Protein AF-A0A4Q3FES9-F1 (afdb_monomer_lite)

Secondary structure (DSSP, 8-state):
-HHHHHHHHHHHHHHHHHHH---S-SS-TT---HHHHS-TT-SS-HHHHHHHHHHHHTPPP-SSTBTTB-GGGGSSS---S---TTSHHHHHHHT---TTTS-TTT--HHHH--

Sequence (114 aa):
MKKTTIIILFLSGIIWGITSCKKYEQFPVDKVTANYVFDSKDSAGVNAQAFLNAIYGKLRNGHNRVGGDYLDAASDDAISSATSPTTSVTLLSTGSYNSYTFPGDEDSWAYYYQ

Structure (mmCIF, N/CA/C/O backbone):
data_AF-A0A4Q3FES9-F1
#
_entry.id   AF-A0A4Q3FES9-F1
#
loop_
_atom_site.group_PDB
_atom_site.id
_atom_site.type_symbol
_atom_site.label_atom_id
_atom_site.label_alt_id
_atom_site.label_comp_id
_atom_site.la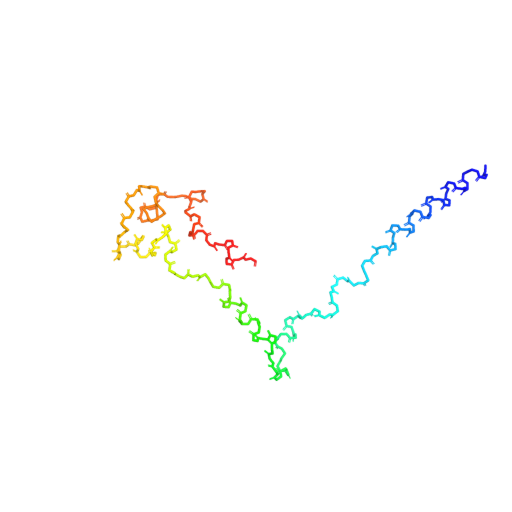bel_asym_id
_atom_site.label_entity_id
_atom_site.label_seq_id
_atom_site.pdbx_PDB_ins_code
_atom_site.Cartn_x
_atom_site.Cartn_y
_atom_site.Cartn_z
_atom_site.occupancy
_atom_site.B_iso_or_equiv
_atom_site.auth_seq_id
_atom_site.auth_comp_id
_atom_site.auth_asym_id
_atom_site.auth_atom_id
_atom_site.pdbx_PDB_model_num
ATOM 1 N N . MET A 1 1 ? 20.374 -1.285 62.982 1.00 60.88 1 MET A N 1
ATOM 2 C CA . MET A 1 1 ? 18.902 -1.451 62.963 1.00 60.88 1 MET A CA 1
ATOM 3 C C . MET A 1 1 ? 18.188 -0.262 62.318 1.00 60.88 1 MET A C 1
ATOM 5 O O . MET A 1 1 ? 17.576 -0.464 61.288 1.00 60.88 1 MET A O 1
ATOM 9 N N . LYS A 1 2 ? 18.322 0.985 62.802 1.00 68.69 2 LYS A N 1
ATOM 10 C CA . LYS A 1 2 ? 17.627 2.147 62.191 1.00 68.69 2 LYS A CA 1
ATOM 11 C C . LYS A 1 2 ? 17.990 2.419 60.715 1.00 68.69 2 LYS A C 1
ATOM 13 O O . LYS A 1 2 ? 17.106 2.699 59.917 1.00 68.69 2 LYS A O 1
ATOM 18 N N . LYS A 1 3 ? 19.269 2.282 60.330 1.00 76.25 3 LYS A N 1
ATOM 19 C CA . LYS A 1 3 ? 19.727 2.488 58.938 1.00 76.25 3 LYS A CA 1
ATOM 20 C C . LYS A 1 3 ? 19.161 1.453 57.956 1.00 76.25 3 LYS A C 1
ATOM 22 O O . LYS A 1 3 ? 18.731 1.822 56.872 1.00 76.25 3 LYS A O 1
ATOM 27 N N . THR A 1 4 ? 19.112 0.179 58.346 1.00 82.94 4 THR A N 1
ATOM 28 C CA . THR A 1 4 ? 18.536 -0.891 57.517 1.00 82.94 4 THR A CA 1
ATOM 29 C C . THR A 1 4 ? 17.024 -0.729 57.358 1.00 82.94 4 THR A C 1
ATOM 31 O O . THR A 1 4 ? 16.514 -0.919 56.262 1.00 82.94 4 THR A O 1
ATOM 34 N N . THR A 1 5 ? 16.313 -0.281 58.399 1.00 83.62 5 THR A N 1
ATOM 35 C CA . THR A 1 5 ? 14.876 0.033 58.312 1.00 83.62 5 THR A CA 1
ATOM 36 C C . THR A 1 5 ? 14.583 1.187 57.347 1.00 83.62 5 THR A C 1
ATOM 38 O O . THR A 1 5 ? 13.644 1.087 56.565 1.00 83.62 5 THR A O 1
ATOM 41 N N . ILE A 1 6 ? 15.400 2.249 57.346 1.00 88.06 6 ILE A N 1
ATOM 42 C CA . ILE A 1 6 ? 15.251 3.383 56.411 1.00 88.06 6 ILE A CA 1
ATOM 43 C C . ILE A 1 6 ? 15.462 2.932 54.959 1.00 88.06 6 ILE A C 1
ATOM 45 O O . ILE A 1 6 ? 14.682 3.299 54.086 1.00 88.06 6 ILE A O 1
ATOM 49 N N . ILE A 1 7 ? 16.476 2.098 54.707 1.00 89.44 7 ILE A N 1
ATOM 50 C CA . ILE A 1 7 ? 16.759 1.559 53.367 1.00 89.44 7 ILE A CA 1
ATOM 51 C C . ILE A 1 7 ? 15.591 0.699 52.860 1.00 89.44 7 ILE A C 1
ATOM 53 O O . ILE A 1 7 ? 15.182 0.843 51.710 1.00 89.44 7 ILE A O 1
ATOM 57 N N . ILE A 1 8 ? 15.012 -0.145 53.721 1.00 90.19 8 ILE A N 1
ATOM 58 C CA . ILE A 1 8 ? 13.850 -0.982 53.374 1.00 90.19 8 ILE A CA 1
ATOM 59 C C . ILE A 1 8 ? 12.624 -0.120 53.038 1.00 90.19 8 ILE A C 1
ATOM 61 O O . ILE A 1 8 ? 11.938 -0.388 52.054 1.00 90.19 8 ILE A O 1
ATOM 65 N N . LEU A 1 9 ? 12.366 0.937 53.812 1.00 88.88 9 LEU A N 1
ATOM 66 C CA . LEU A 1 9 ? 11.251 1.861 53.572 1.00 88.88 9 LEU A CA 1
ATOM 67 C C . LEU A 1 9 ? 11.404 2.615 52.245 1.00 88.88 9 LEU A C 1
ATOM 69 O O . LEU A 1 9 ? 10.428 2.785 51.516 1.00 88.88 9 LEU A O 1
ATOM 73 N N . PHE A 1 10 ? 12.632 3.010 51.908 1.00 90.56 10 PHE A N 1
ATOM 74 C CA . PHE A 1 10 ? 12.934 3.692 50.653 1.00 90.56 10 PHE A CA 1
ATOM 75 C C . PHE A 1 10 ? 12.769 2.763 49.440 1.00 90.56 10 PHE A C 1
ATOM 77 O O . PHE A 1 10 ? 12.108 3.127 48.471 1.00 90.56 10 PHE A O 1
ATOM 84 N N . LEU A 1 11 ? 13.286 1.530 49.518 1.00 89.38 11 LEU A N 1
ATOM 85 C CA . LEU A 1 11 ? 13.098 0.503 48.484 1.00 89.38 11 LEU A CA 1
ATOM 86 C C . LEU A 1 11 ? 11.623 0.138 48.292 1.00 89.38 11 LEU A C 1
ATOM 88 O O . LEU A 1 11 ? 11.162 0.031 47.159 1.00 89.38 11 LEU A O 1
ATOM 92 N N . SER A 1 12 ? 10.870 0.012 49.386 1.00 87.31 12 SER A N 1
ATOM 93 C CA . SER A 1 12 ? 9.418 -0.164 49.348 1.00 87.31 12 SER A CA 1
ATOM 94 C C . SER A 1 12 ? 8.749 0.996 48.607 1.00 87.31 12 SER A C 1
ATOM 96 O O . SER A 1 12 ? 8.014 0.764 47.653 1.00 87.31 12 SER A O 1
ATOM 98 N N . GLY A 1 13 ? 9.040 2.247 48.982 1.00 88.31 13 GLY A N 1
ATOM 99 C CA . GLY A 1 13 ? 8.466 3.431 48.332 1.00 88.31 13 GLY A CA 1
ATOM 100 C C . GLY A 1 13 ? 8.736 3.488 46.825 1.00 88.31 13 GLY A C 1
ATOM 101 O O . GLY A 1 13 ? 7.836 3.816 46.054 1.00 88.31 13 GLY A O 1
ATOM 102 N N . ILE A 1 14 ? 9.938 3.085 46.401 1.00 88.25 14 ILE A N 1
ATOM 103 C CA . ILE A 1 14 ? 10.283 2.950 44.982 1.00 88.25 14 ILE A CA 1
ATOM 104 C C . ILE A 1 14 ? 9.404 1.883 44.320 1.00 88.25 14 ILE A C 1
ATOM 106 O O . ILE A 1 14 ? 8.766 2.177 43.317 1.00 88.25 14 ILE A O 1
ATOM 110 N N . ILE A 1 15 ? 9.296 0.679 44.892 1.00 86.88 15 ILE A N 1
ATOM 111 C CA . ILE A 1 15 ? 8.480 -0.412 44.327 1.00 86.88 15 ILE A CA 1
ATOM 112 C C . ILE A 1 15 ? 7.019 0.018 44.147 1.00 86.88 15 ILE A C 1
ATOM 114 O O . ILE A 1 15 ? 6.455 -0.156 43.066 1.00 86.88 15 ILE A O 1
ATOM 118 N N . TRP A 1 16 ? 6.422 0.648 45.160 1.00 84.44 16 TRP A N 1
ATOM 119 C CA . TRP A 1 16 ? 5.047 1.146 45.081 1.00 84.44 16 TRP A CA 1
ATOM 120 C C . TRP A 1 16 ? 4.881 2.227 44.004 1.00 84.44 16 TRP A C 1
ATOM 122 O O . TRP A 1 16 ? 3.911 2.178 43.246 1.00 84.44 16 TRP A O 1
ATOM 132 N N . GLY A 1 17 ? 5.852 3.137 43.866 1.00 83.88 17 GLY A N 1
ATOM 133 C CA . GLY A 1 17 ? 5.846 4.182 42.838 1.00 83.88 17 GLY A CA 1
ATOM 134 C C . GLY A 1 17 ? 5.929 3.658 41.400 1.00 83.88 17 GLY A C 1
ATOM 135 O O . GLY A 1 17 ? 5.308 4.228 40.509 1.00 83.88 17 GLY A O 1
ATOM 136 N N . ILE A 1 18 ? 6.639 2.550 41.155 1.00 80.94 18 ILE A N 1
ATOM 137 C CA . ILE A 1 18 ? 6.713 1.956 39.806 1.00 80.94 18 ILE A CA 1
ATOM 138 C C . ILE A 1 18 ? 5.408 1.209 39.467 1.00 80.94 18 ILE A C 1
ATOM 140 O O . ILE A 1 18 ? 4.994 1.155 38.311 1.00 80.94 18 ILE A O 1
ATOM 144 N N . THR A 1 19 ? 4.733 0.638 40.470 1.00 79.50 19 THR A N 1
ATOM 145 C CA . THR A 1 19 ? 3.514 -0.169 40.263 1.00 79.50 19 THR A CA 1
ATOM 146 C C . THR A 1 19 ? 2.238 0.653 40.071 1.00 79.50 19 THR A C 1
ATOM 148 O O . THR A 1 19 ? 1.263 0.123 39.535 1.00 79.50 19 THR A O 1
ATOM 151 N N . SER A 1 20 ? 2.232 1.927 40.482 1.00 76.06 20 SER A N 1
ATOM 152 C CA . SER A 1 20 ? 1.060 2.810 40.413 1.00 76.06 20 SER A CA 1
ATOM 153 C C . SER A 1 20 ? 0.847 3.452 39.037 1.00 76.06 20 SER A C 1
ATOM 155 O O . SER A 1 20 ? -0.277 3.822 38.709 1.00 76.06 20 SER A O 1
ATOM 157 N N . CYS A 1 21 ? 1.877 3.517 38.188 1.00 73.62 21 CYS A N 1
ATOM 158 C CA . CYS A 1 21 ? 1.791 4.028 36.814 1.00 73.62 21 CYS A CA 1
ATOM 159 C C . CYS A 1 21 ? 1.243 2.989 35.821 1.00 73.62 21 CYS A C 1
ATOM 161 O O . CYS A 1 21 ? 1.824 2.749 34.761 1.00 73.62 21 CYS A O 1
ATOM 163 N N . LYS A 1 22 ? 0.110 2.357 36.137 1.00 72.25 22 LYS A N 1
ATOM 164 C CA . LYS A 1 22 ? -0.620 1.561 35.144 1.00 72.25 22 LYS A CA 1
ATOM 165 C C . LYS A 1 22 ? -1.620 2.455 34.425 1.00 72.25 22 LYS A C 1
ATOM 167 O O . LYS A 1 22 ? -2.340 3.219 35.062 1.00 72.25 22 LYS A O 1
ATOM 172 N N . LYS A 1 23 ? -1.670 2.362 33.092 1.00 71.44 23 LYS A N 1
ATOM 173 C CA . LYS A 1 23 ? -2.765 2.971 32.329 1.00 71.44 23 LYS A CA 1
ATOM 174 C C . LYS A 1 23 ? -4.088 2.427 32.874 1.00 71.44 23 LYS A C 1
ATOM 176 O O . LYS A 1 23 ? -4.242 1.214 32.983 1.00 71.44 23 LYS A O 1
ATOM 181 N N . TYR A 1 24 ? -4.997 3.338 33.224 1.00 76.00 24 TYR A N 1
ATOM 182 C CA . TYR A 1 24 ? -6.317 3.020 33.773 1.00 76.00 24 TYR A CA 1
ATOM 183 C C . TYR A 1 24 ? -7.140 2.150 32.811 1.00 76.00 24 TYR A C 1
ATOM 185 O O . TYR A 1 24 ? -7.815 1.223 33.246 1.00 76.00 24 TYR A O 1
ATOM 193 N N . GLU A 1 25 ? -6.997 2.380 31.503 1.00 78.31 25 GLU A N 1
ATOM 194 C CA . GLU A 1 25 ? -7.677 1.608 30.464 1.00 78.31 25 GLU A CA 1
ATOM 195 C C . GLU A 1 25 ? -6.663 0.962 29.514 1.00 78.31 25 GLU A C 1
ATOM 197 O O . GLU A 1 25 ? -5.702 1.594 29.063 1.00 78.31 25 GLU A O 1
ATOM 202 N N . GLN A 1 26 ? -6.888 -0.313 29.190 1.00 81.75 26 GLN A N 1
ATOM 203 C CA . GLN A 1 26 ? -6.092 -1.044 28.198 1.00 81.75 26 GLN A CA 1
ATOM 204 C C . GLN A 1 26 ? -6.390 -0.568 26.766 1.00 81.75 26 GLN A C 1
ATOM 206 O O . GLN A 1 26 ? -5.516 -0.607 25.901 1.00 81.75 26 GLN A O 1
ATOM 211 N N . PHE A 1 27 ? -7.611 -0.086 26.532 1.00 78.50 27 PHE A N 1
ATOM 212 C CA . PHE A 1 27 ? -8.079 0.497 25.279 1.00 78.50 27 PHE A CA 1
ATOM 213 C C . PHE A 1 27 ? -8.945 1.719 25.587 1.00 78.50 27 PHE A C 1
ATOM 215 O O . PHE A 1 27 ? -9.538 1.741 26.660 1.00 78.50 27 PHE A O 1
ATOM 222 N N . PRO A 1 28 ? -9.057 2.693 24.669 1.00 82.44 28 PRO A N 1
ATOM 223 C CA . PRO A 1 28 ? -9.977 3.810 24.846 1.00 82.44 28 PRO A CA 1
ATOM 224 C C . PRO A 1 28 ? -11.403 3.305 25.077 1.00 82.44 28 PRO A C 1
ATOM 226 O O . PRO A 1 28 ? -11.862 2.440 24.324 1.00 82.44 28 PRO A O 1
ATOM 229 N N . VAL A 1 29 ? -12.098 3.857 26.072 1.00 79.19 29 VAL A N 1
ATOM 230 C CA . VAL A 1 29 ? -13.519 3.567 26.322 1.00 79.19 29 VAL A CA 1
ATOM 231 C C . VAL A 1 29 ? -14.386 3.732 25.065 1.00 79.19 29 VAL A C 1
ATOM 233 O O . VAL A 1 29 ? -15.222 2.879 24.778 1.00 79.19 29 VAL A O 1
ATOM 236 N N . ASP A 1 30 ? -14.090 4.739 24.239 1.00 83.75 30 ASP A N 1
ATOM 237 C CA . ASP A 1 30 ? -14.820 5.046 23.000 1.00 83.75 30 ASP A CA 1
ATOM 238 C C . ASP A 1 30 ? -14.272 4.306 21.768 1.00 83.75 30 ASP A C 1
ATOM 240 O O . ASP A 1 30 ? -14.409 4.755 20.626 1.00 83.75 30 ASP A O 1
ATOM 244 N N . LYS A 1 31 ? -13.596 3.168 21.962 1.00 86.56 31 LYS A N 1
ATOM 245 C CA . LYS A 1 31 ? -13.094 2.376 20.838 1.00 86.56 31 LYS A CA 1
ATOM 246 C C . LYS A 1 31 ? -14.266 1.821 20.029 1.00 86.56 31 LYS A C 1
ATOM 248 O O . LYS A 1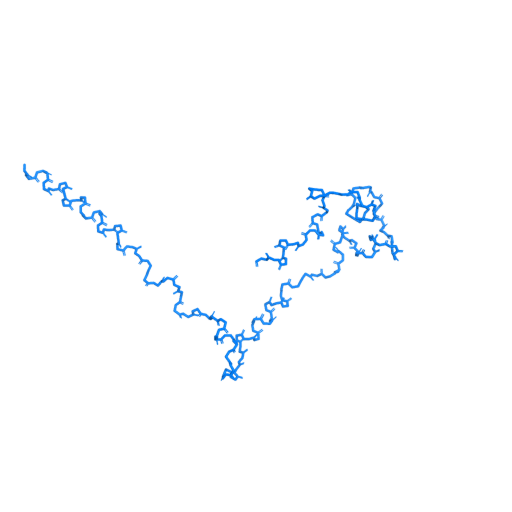 31 ? -14.921 0.857 20.424 1.00 86.56 31 LYS A O 1
ATOM 253 N N . VAL A 1 32 ? -14.452 2.364 18.832 1.00 89.88 32 VAL A N 1
ATOM 254 C CA . VAL A 1 32 ? -15.393 1.824 17.851 1.00 89.88 32 VAL A CA 1
ATOM 255 C C . VAL A 1 32 ? -14.881 0.460 17.378 1.00 89.88 32 VAL A C 1
ATOM 257 O O . VAL A 1 32 ? -13.799 0.335 16.805 1.00 89.88 32 VAL A O 1
ATOM 260 N N . THR A 1 33 ? -15.648 -0.588 17.666 1.00 92.31 33 THR A N 1
ATOM 261 C CA . THR A 1 33 ? -15.363 -1.964 17.235 1.00 92.31 33 THR A CA 1
ATOM 262 C C . THR A 1 33 ? -16.229 -2.327 16.035 1.00 92.31 33 THR A C 1
ATOM 264 O O . THR A 1 33 ? -17.229 -1.663 15.779 1.00 92.31 33 THR A O 1
ATOM 267 N N . ALA A 1 34 ? -15.896 -3.409 15.326 1.00 92.56 34 ALA A N 1
ATOM 268 C CA . ALA A 1 34 ? -16.686 -3.877 14.184 1.00 92.56 34 ALA A CA 1
ATOM 269 C C . ALA A 1 34 ? -18.178 -4.071 14.523 1.00 92.56 34 ALA A C 1
ATOM 271 O O . ALA A 1 34 ? -19.030 -3.759 13.700 1.00 92.56 34 ALA A O 1
ATOM 272 N N . ASN A 1 35 ? -18.498 -4.488 15.752 1.00 93.19 35 ASN A N 1
ATOM 273 C CA . ASN A 1 35 ? -19.882 -4.638 16.206 1.00 93.19 35 ASN A CA 1
ATOM 274 C C . ASN A 1 35 ? -20.646 -3.307 16.236 1.00 93.19 35 ASN A C 1
ATOM 276 O O . ASN A 1 35 ? -21.844 -3.307 15.999 1.00 93.19 35 ASN A O 1
ATOM 280 N N . TYR A 1 36 ? -19.960 -2.193 16.510 1.00 92.56 36 TYR A N 1
ATOM 281 C CA . TYR A 1 36 ? -20.539 -0.848 16.460 1.00 92.56 36 TYR A CA 1
ATOM 282 C C . TYR A 1 36 ? -20.492 -0.238 15.054 1.00 92.56 36 TYR A C 1
ATOM 284 O O . TYR A 1 36 ? -21.332 0.589 14.726 1.00 92.56 36 TYR A O 1
ATOM 292 N N . VAL A 1 37 ? -19.521 -0.626 14.217 1.00 95.69 37 VAL A N 1
ATOM 293 C CA . VAL A 1 37 ? -19.458 -0.191 12.808 1.00 95.69 37 VAL A CA 1
ATOM 294 C C . VAL A 1 37 ? -20.593 -0.809 11.994 1.00 95.69 37 VAL A C 1
ATOM 296 O O . VAL A 1 37 ? -21.198 -0.121 11.182 1.00 95.69 37 VAL A O 1
ATOM 299 N N . PHE A 1 38 ? -20.869 -2.098 12.201 1.00 95.88 38 PHE A N 1
ATOM 300 C CA . PHE A 1 38 ? -21.824 -2.884 11.415 1.00 95.88 38 PHE A CA 1
ATOM 301 C C . PHE A 1 38 ? -23.080 -3.256 12.214 1.00 95.88 38 PHE A C 1
ATOM 303 O O . PHE A 1 38 ? -23.678 -4.308 11.977 1.00 95.88 38 PHE A O 1
ATOM 310 N N . ASP A 1 39 ? -23.478 -2.423 13.178 1.00 95.44 39 ASP A N 1
ATOM 311 C CA . ASP A 1 39 ? -24.714 -2.648 13.925 1.00 95.44 39 ASP A CA 1
ATOM 312 C C . ASP A 1 39 ? -25.928 -2.466 13.005 1.00 95.44 39 ASP A C 1
ATOM 314 O O . ASP A 1 39 ? -26.198 -1.381 12.498 1.00 95.44 39 ASP A O 1
ATOM 318 N N . SER A 1 40 ? -26.713 -3.530 12.841 1.00 95.19 40 SER A N 1
ATOM 319 C CA . SER A 1 40 ? -27.984 -3.507 12.107 1.00 95.19 40 SER A CA 1
ATOM 320 C C . SER A 1 40 ? -29.010 -2.489 12.630 1.00 95.19 40 SER A C 1
ATOM 322 O O . SER A 1 40 ? -29.949 -2.149 11.912 1.00 95.19 40 SER A O 1
ATOM 324 N N . LYS A 1 41 ? -28.871 -2.036 13.883 1.00 95.94 41 LYS A N 1
ATOM 325 C CA . LYS A 1 41 ? -29.763 -1.063 14.527 1.00 95.94 41 LYS A CA 1
ATOM 326 C C . LYS A 1 41 ? -29.258 0.376 14.422 1.00 95.94 41 LYS A C 1
ATOM 328 O O . LYS A 1 41 ? -30.010 1.285 14.772 1.00 95.94 41 LYS A O 1
ATOM 333 N N . ASP A 1 42 ? -28.030 0.599 13.950 1.00 94.62 42 ASP A N 1
ATOM 334 C CA . ASP A 1 42 ? -27.516 1.944 13.698 1.00 94.62 42 ASP A CA 1
ATOM 335 C C . ASP A 1 42 ? -28.091 2.481 12.383 1.00 94.62 42 ASP A C 1
ATOM 337 O O . ASP A 1 42 ? -27.566 2.255 11.294 1.00 94.62 42 ASP A O 1
ATOM 341 N N . SER A 1 43 ? -29.191 3.224 12.488 1.00 94.88 43 SER A N 1
ATOM 342 C CA . SER A 1 43 ? -29.816 3.870 11.334 1.00 94.88 43 SER A CA 1
ATOM 343 C C . SER A 1 43 ? -29.000 5.035 10.768 1.00 94.88 43 SER A C 1
ATOM 345 O O . SER A 1 43 ? -29.263 5.456 9.645 1.00 94.88 43 SER A O 1
ATOM 347 N N . ALA A 1 44 ? -28.068 5.604 11.542 1.00 96.00 44 ALA A N 1
ATOM 348 C CA . ALA A 1 44 ? -27.243 6.720 11.087 1.00 96.00 44 ALA A CA 1
ATOM 349 C C . ALA A 1 44 ? -26.074 6.228 10.224 1.00 96.00 44 ALA A C 1
ATOM 351 O O . ALA A 1 44 ? -25.691 6.908 9.273 1.00 96.00 44 ALA A O 1
ATOM 352 N N . GLY A 1 45 ? -25.511 5.057 10.543 1.00 94.88 45 GLY A N 1
ATOM 353 C CA . GLY A 1 45 ? -24.521 4.363 9.715 1.00 94.88 45 GLY A CA 1
ATOM 354 C C . GLY A 1 45 ? -23.224 5.147 9.484 1.00 94.88 45 GLY A C 1
ATOM 355 O O . GLY A 1 45 ? -22.483 4.860 8.544 1.00 94.88 45 GLY A O 1
ATOM 356 N N . VAL A 1 46 ? -22.932 6.146 10.323 1.00 96.19 46 VAL A N 1
ATOM 357 C CA . VAL A 1 46 ? -21.795 7.069 10.149 1.00 96.19 46 VAL A CA 1
ATOM 358 C C . VAL A 1 46 ? -20.471 6.308 10.167 1.00 96.19 46 VAL A C 1
ATOM 360 O O . VAL A 1 46 ? -19.599 6.539 9.329 1.00 96.19 46 VAL A O 1
ATOM 363 N N . ASN A 1 47 ? -20.337 5.350 11.085 1.00 95.44 47 ASN A N 1
ATOM 364 C CA . ASN A 1 47 ? -19.137 4.524 11.195 1.00 95.44 47 ASN A CA 1
ATOM 365 C C . ASN A 1 47 ? -18.988 3.573 10.001 1.00 95.44 47 ASN A C 1
ATOM 367 O O . ASN A 1 47 ? -17.878 3.398 9.502 1.00 95.44 47 ASN A O 1
ATOM 371 N N . ALA A 1 48 ? -20.089 2.999 9.507 1.00 96.44 48 ALA A N 1
ATOM 372 C CA . ALA A 1 48 ? -20.083 2.159 8.309 1.00 96.44 48 ALA A CA 1
ATOM 373 C C . ALA A 1 48 ? -19.668 2.957 7.062 1.00 96.44 48 ALA A C 1
ATOM 375 O O . ALA A 1 48 ? -18.846 2.494 6.270 1.00 96.44 48 ALA A O 1
ATOM 376 N N . GLN A 1 49 ? -20.178 4.183 6.910 1.00 96.62 49 GLN A N 1
ATOM 377 C CA . GLN A 1 49 ? -19.780 5.082 5.829 1.00 96.62 49 GLN A CA 1
ATOM 378 C C . GLN A 1 49 ? -18.298 5.460 5.931 1.00 96.62 49 GLN A C 1
ATOM 380 O O . GLN A 1 49 ? -17.580 5.397 4.935 1.00 96.62 49 GLN A O 1
ATOM 385 N N . ALA A 1 50 ? -17.819 5.817 7.125 1.00 96.00 50 ALA A N 1
ATOM 386 C CA . ALA A 1 50 ? -16.406 6.113 7.348 1.00 96.00 50 ALA A CA 1
ATOM 387 C C . ALA A 1 50 ? -15.514 4.901 7.030 1.00 96.00 50 ALA A C 1
ATOM 389 O O . ALA A 1 50 ? -14.472 5.062 6.398 1.00 96.00 50 ALA A O 1
ATOM 390 N N . PHE A 1 51 ? -15.944 3.690 7.398 1.00 95.38 51 PHE A N 1
ATOM 391 C CA . PHE A 1 51 ? -15.254 2.446 7.060 1.00 95.38 51 PHE A CA 1
ATOM 392 C C . PHE A 1 51 ? -15.165 2.234 5.540 1.00 95.38 51 PHE A C 1
ATOM 394 O O . PHE A 1 51 ? -14.080 1.977 5.020 1.00 95.38 51 PHE A O 1
ATOM 401 N N . LEU A 1 52 ? -16.271 2.410 4.808 1.00 95.75 52 LEU A N 1
ATOM 402 C CA . LEU A 1 52 ? -16.287 2.313 3.344 1.00 95.75 52 LEU A CA 1
ATOM 403 C C . LEU A 1 52 ? -15.379 3.364 2.690 1.00 95.75 52 LEU A C 1
ATOM 405 O O . LEU A 1 52 ? -14.578 3.046 1.812 1.00 95.75 52 LEU A O 1
ATOM 409 N N . ASN A 1 53 ? -15.464 4.611 3.148 1.00 96.81 53 ASN A N 1
ATOM 410 C CA . ASN A 1 53 ? -14.624 5.697 2.652 1.00 96.81 53 ASN A CA 1
ATOM 411 C C . ASN A 1 53 ? -13.140 5.432 2.924 1.00 96.81 53 ASN A C 1
ATOM 413 O O . ASN A 1 53 ? -12.304 5.747 2.083 1.00 96.81 53 ASN A O 1
ATOM 417 N N . ALA A 1 54 ? -12.802 4.819 4.061 1.00 93.62 54 ALA A N 1
ATOM 418 C CA . ALA A 1 54 ? -11.433 4.420 4.363 1.00 93.62 54 ALA A CA 1
ATOM 419 C C . ALA A 1 54 ? -10.920 3.334 3.401 1.00 93.62 54 ALA A C 1
ATOM 421 O O . ALA A 1 54 ? -9.763 3.400 2.992 1.00 93.62 54 ALA A O 1
ATOM 422 N N . ILE A 1 55 ? -11.769 2.380 2.990 1.00 93.00 55 ILE A N 1
ATOM 423 C CA . ILE A 1 55 ? -11.418 1.392 1.953 1.00 93.00 55 ILE A CA 1
ATOM 424 C C . ILE A 1 55 ? -11.099 2.102 0.635 1.00 93.00 55 ILE A C 1
ATOM 426 O O . ILE A 1 55 ? -10.027 1.890 0.072 1.00 93.00 55 ILE A O 1
ATOM 430 N N . TYR A 1 56 ? -11.986 2.985 0.166 1.00 93.00 56 TYR A N 1
ATOM 431 C CA . TYR A 1 56 ? -11.748 3.740 -1.068 1.00 93.00 56 TYR A CA 1
ATOM 432 C C . TYR A 1 56 ? -10.535 4.672 -0.967 1.00 93.00 56 TYR A C 1
ATOM 434 O O . TYR A 1 56 ? -9.794 4.820 -1.934 1.00 93.00 56 TYR A O 1
ATOM 442 N N . GLY A 1 57 ? -10.280 5.245 0.211 1.00 92.19 57 GLY A N 1
ATOM 443 C CA . GLY A 1 57 ? -9.109 6.079 0.477 1.00 92.19 57 GLY A CA 1
ATOM 444 C C . GLY A 1 57 ? -7.777 5.323 0.421 1.00 92.19 57 GLY A C 1
ATOM 445 O O . GLY A 1 57 ? -6.737 5.950 0.237 1.00 92.19 57 GLY A O 1
ATOM 446 N N . LYS A 1 58 ? -7.792 3.989 0.546 1.00 89.94 58 LYS A N 1
ATOM 447 C CA . LYS A 1 58 ? -6.612 3.132 0.360 1.00 89.94 58 LYS A CA 1
ATOM 448 C C . LYS A 1 58 ? -6.402 2.678 -1.088 1.00 89.94 58 LYS A C 1
ATOM 450 O O . LYS A 1 58 ? -5.436 1.973 -1.356 1.00 89.94 58 LYS A O 1
ATOM 455 N N . LEU A 1 59 ? -7.270 3.025 -2.036 1.00 88.00 59 LEU A N 1
ATOM 456 C CA . LEU A 1 59 ? -7.020 2.677 -3.435 1.00 88.00 59 LEU A CA 1
ATOM 457 C C . LEU A 1 59 ? -5.918 3.579 -4.003 1.00 88.00 59 LEU A C 1
ATOM 459 O O . LEU A 1 59 ? -6.008 4.805 -3.944 1.00 88.00 59 LEU A O 1
ATOM 463 N N . ARG A 1 60 ? -4.865 2.974 -4.571 1.00 82.75 60 ARG A N 1
ATOM 464 C CA . ARG A 1 60 ? -3.827 3.731 -5.289 1.00 82.75 60 ARG A CA 1
ATOM 465 C C . ARG A 1 60 ? -4.412 4.332 -6.562 1.00 82.75 60 ARG A C 1
ATOM 467 O O . ARG A 1 60 ? -5.325 3.778 -7.170 1.00 82.75 60 ARG A O 1
ATOM 474 N N . ASN A 1 61 ? -3.814 5.436 -7.001 1.00 80.56 61 ASN A N 1
ATOM 475 C CA . ASN A 1 61 ? -4.031 5.918 -8.356 1.00 80.56 61 ASN A CA 1
ATOM 476 C C . ASN A 1 6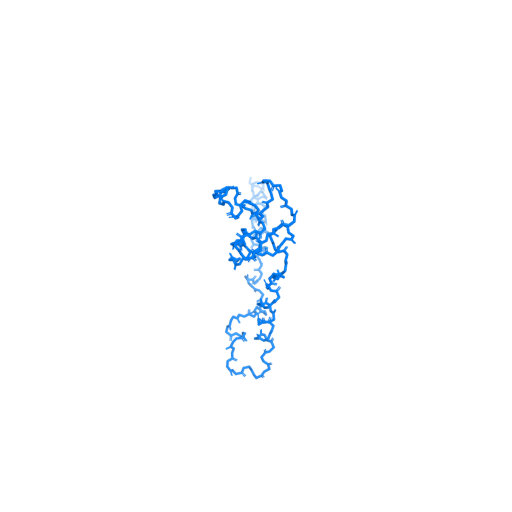1 ? -3.634 4.808 -9.351 1.00 80.56 61 ASN A C 1
ATOM 478 O O . ASN A 1 61 ? -2.548 4.238 -9.242 1.00 80.56 61 ASN A O 1
ATOM 482 N N . GLY A 1 62 ? -4.542 4.476 -10.270 1.00 76.38 62 GLY A N 1
ATOM 483 C CA . GLY A 1 62 ? -4.341 3.421 -11.266 1.00 76.38 62 GLY A CA 1
ATOM 484 C C . GLY A 1 62 ? -3.529 3.845 -12.493 1.00 76.38 62 GLY A C 1
ATOM 485 O O . GLY A 1 62 ? -3.290 3.012 -13.358 1.00 76.38 62 GLY A O 1
ATOM 486 N N . HIS A 1 63 ? -3.137 5.116 -12.604 1.00 84.31 63 HIS A N 1
ATOM 487 C CA . HIS A 1 63 ? -2.420 5.643 -13.766 1.00 84.31 63 HIS A CA 1
ATOM 488 C C . HIS A 1 63 ? -0.911 5.668 -13.519 1.00 84.31 63 HIS A C 1
ATOM 490 O O . HIS A 1 63 ? -0.471 5.986 -12.412 1.00 84.31 63 HIS A O 1
ATOM 496 N N . ASN A 1 64 ? -0.133 5.398 -14.573 1.00 82.12 64 ASN A N 1
ATOM 497 C CA . ASN A 1 64 ? 1.323 5.584 -14.610 1.00 82.12 64 ASN A CA 1
ATOM 498 C C . ASN A 1 64 ? 2.081 4.866 -13.479 1.00 82.12 64 ASN A C 1
ATOM 500 O O . ASN A 1 64 ? 3.012 5.410 -12.881 1.00 82.12 64 ASN A O 1
ATOM 504 N N . ARG A 1 65 ? 1.632 3.655 -13.139 1.00 83.19 65 ARG A N 1
ATOM 505 C CA . ARG A 1 65 ? 2.130 2.893 -11.992 1.00 83.19 65 ARG A CA 1
ATOM 506 C C . ARG A 1 65 ? 3.492 2.238 -12.231 1.00 83.19 65 ARG A C 1
ATOM 508 O O . ARG A 1 65 ? 4.232 2.079 -11.269 1.00 83.19 65 ARG A O 1
ATOM 515 N N . VAL A 1 66 ? 3.852 1.939 -13.480 1.00 87.94 66 VAL A N 1
ATOM 516 C CA . VAL A 1 66 ? 5.071 1.193 -13.818 1.00 87.94 66 VAL A CA 1
ATOM 517 C C . VAL A 1 66 ? 6.164 2.156 -14.272 1.00 87.94 66 VAL A C 1
ATOM 519 O O . VAL A 1 66 ? 6.310 2.426 -15.458 1.00 87.94 66 VAL A O 1
ATOM 522 N N . GLY A 1 67 ? 6.936 2.728 -13.344 1.00 82.19 67 GLY A N 1
ATOM 523 C CA . GLY A 1 67 ? 8.014 3.660 -13.709 1.00 82.19 67 GLY A CA 1
ATOM 524 C C . GLY A 1 67 ? 7.547 4.901 -14.491 1.00 82.19 67 GLY A C 1
ATOM 525 O O . GLY A 1 67 ? 8.337 5.488 -15.226 1.00 82.19 67 GLY A O 1
ATOM 526 N N . GLY A 1 68 ? 6.277 5.293 -14.342 1.00 85.44 68 GLY A N 1
ATOM 527 C CA . GLY A 1 68 ? 5.654 6.398 -15.077 1.00 85.44 68 GLY A CA 1
ATOM 528 C C . GLY A 1 68 ? 4.812 5.980 -16.286 1.00 85.44 68 GLY A C 1
ATOM 529 O O . GLY A 1 68 ? 4.077 6.818 -16.804 1.00 85.44 68 GLY A O 1
ATOM 530 N N . ASP A 1 69 ? 4.851 4.708 -16.683 1.00 89.62 69 ASP A N 1
ATOM 531 C CA . ASP A 1 69 ? 4.014 4.142 -17.743 1.00 89.62 69 ASP A CA 1
ATOM 532 C C . ASP A 1 69 ? 2.796 3.391 -17.181 1.00 89.62 69 ASP A C 1
ATOM 534 O O . ASP A 1 69 ? 2.716 3.045 -15.992 1.00 89.62 69 ASP A O 1
ATOM 538 N N . TYR A 1 70 ? 1.828 3.124 -18.055 1.00 89.81 70 TYR A N 1
ATOM 539 C CA . TYR A 1 70 ? 0.750 2.183 -17.774 1.00 89.81 70 TYR A CA 1
ATOM 540 C C . TYR A 1 70 ? 1.247 0.734 -17.845 1.00 89.81 70 TYR A C 1
ATOM 542 O O . TYR A 1 70 ? 2.265 0.424 -18.461 1.00 89.81 70 TYR A O 1
ATOM 550 N N . LEU A 1 71 ? 0.523 -0.165 -17.175 1.00 87.50 71 LEU A N 1
ATOM 551 C CA . LEU A 1 71 ? 0.893 -1.580 -17.083 1.00 87.50 71 LEU A CA 1
ATOM 552 C C . LEU A 1 71 ? 0.766 -2.328 -18.421 1.00 87.50 71 LEU A C 1
ATOM 554 O O . LEU A 1 71 ? 1.443 -3.331 -18.616 1.00 87.50 71 LEU A O 1
ATOM 558 N N . ASP A 1 72 ? -0.045 -1.824 -19.348 1.00 90.62 72 ASP A N 1
ATOM 559 C CA . ASP A 1 72 ? -0.148 -2.327 -20.725 1.00 90.62 72 ASP A CA 1
ATOM 560 C C . ASP A 1 72 ? 1.165 -2.172 -21.512 1.00 90.62 72 ASP A C 1
ATOM 562 O O . ASP A 1 72 ? 1.469 -2.980 -22.380 1.00 90.62 72 ASP A O 1
ATOM 566 N N . ALA A 1 73 ? 2.010 -1.195 -21.168 1.00 90.88 73 ALA A N 1
ATOM 567 C CA . ALA A 1 73 ? 3.339 -1.053 -21.758 1.00 90.88 73 ALA A CA 1
ATOM 568 C C . ALA A 1 73 ? 4.287 -2.196 -21.359 1.00 90.88 73 ALA A C 1
ATOM 570 O O . ALA A 1 73 ? 5.327 -2.381 -21.992 1.00 90.88 73 ALA A O 1
ATOM 571 N N . ALA A 1 74 ? 3.948 -2.939 -20.297 1.00 90.00 74 ALA A N 1
ATOM 572 C CA . ALA A 1 74 ? 4.639 -4.159 -19.895 1.00 90.00 74 ALA A CA 1
ATOM 573 C C . ALA A 1 74 ? 4.003 -5.438 -20.480 1.00 90.00 74 ALA A C 1
ATOM 575 O O . ALA A 1 74 ? 4.556 -6.520 -20.274 1.00 90.00 74 ALA A O 1
ATOM 576 N N . SER A 1 75 ? 2.871 -5.332 -21.188 1.00 89.75 75 SER A N 1
ATOM 577 C CA . SER A 1 75 ? 2.272 -6.412 -21.981 1.00 89.75 75 SER A CA 1
ATOM 578 C C . SER A 1 75 ? 2.608 -6.248 -23.471 1.00 89.75 75 SER A C 1
ATOM 580 O O . SER A 1 75 ? 3.496 -5.484 -23.847 1.00 89.75 75 SER A O 1
ATOM 582 N N . ASP A 1 76 ? 1.935 -7.010 -24.330 1.00 91.00 76 ASP A N 1
ATOM 583 C CA . ASP A 1 76 ? 2.001 -6.908 -25.788 1.00 91.00 76 ASP A CA 1
ATOM 584 C C . ASP A 1 76 ? 1.029 -5.867 -26.382 1.00 91.00 76 ASP A C 1
ATOM 586 O O . ASP A 1 76 ? 1.016 -5.675 -27.599 1.00 91.00 76 ASP A O 1
ATOM 590 N N . ASP A 1 77 ? 0.255 -5.164 -25.546 1.00 92.50 77 ASP A N 1
ATOM 591 C CA . ASP A 1 77 ? -0.739 -4.171 -25.983 1.00 92.50 77 ASP A CA 1
ATOM 592 C C . ASP A 1 77 ? -0.132 -2.786 -26.267 1.00 92.50 77 ASP A C 1
ATOM 594 O O . ASP A 1 77 ? -0.681 -2.011 -27.058 1.00 92.50 77 ASP A O 1
ATOM 598 N N . ALA A 1 78 ? 0.997 -2.451 -25.634 1.00 91.12 78 ALA A N 1
ATOM 599 C CA . ALA A 1 78 ? 1.666 -1.163 -25.795 1.00 91.12 78 ALA A CA 1
ATOM 600 C C . ALA A 1 78 ? 3.193 -1.272 -25.659 1.00 91.12 78 ALA A C 1
ATOM 602 O O . ALA A 1 78 ? 3.745 -2.296 -25.272 1.00 91.12 78 ALA A O 1
ATOM 603 N N . ILE A 1 79 ? 3.897 -0.183 -25.986 1.00 89.19 79 ILE A N 1
ATOM 604 C CA . ILE A 1 79 ? 5.343 -0.062 -25.784 1.00 89.19 79 ILE A CA 1
ATOM 605 C C . ILE A 1 79 ? 5.662 1.243 -25.062 1.00 89.19 79 ILE A C 1
ATOM 607 O O . ILE A 1 79 ? 5.154 2.308 -25.422 1.00 89.19 79 ILE A O 1
ATOM 611 N N . SER A 1 80 ? 6.524 1.167 -24.049 1.00 89.88 80 SER A N 1
ATOM 612 C CA . SER A 1 80 ? 7.017 2.359 -23.365 1.00 89.88 80 SER A CA 1
ATOM 613 C C . SER A 1 80 ? 7.923 3.188 -24.278 1.00 89.88 80 SER A C 1
ATOM 615 O O . SER A 1 80 ? 8.720 2.666 -25.061 1.00 89.88 80 SER A O 1
ATOM 617 N N . SER A 1 81 ? 7.844 4.510 -24.126 1.00 89.69 81 SER A N 1
ATOM 618 C CA . SER A 1 81 ? 8.815 5.432 -24.727 1.00 89.69 81 SER A CA 1
ATOM 619 C C . SER A 1 81 ? 10.184 5.399 -24.029 1.00 89.69 81 SER A C 1
ATOM 621 O O . SER A 1 81 ? 11.191 5.799 -24.618 1.00 89.69 81 SER A O 1
ATOM 623 N N . ALA A 1 82 ? 10.246 4.899 -22.792 1.00 86.56 82 ALA A N 1
ATOM 624 C CA . ALA A 1 82 ? 11.472 4.709 -22.035 1.00 86.56 82 ALA A CA 1
ATOM 625 C C . ALA A 1 82 ? 12.072 3.327 -22.346 1.00 86.56 82 ALA A C 1
ATOM 627 O O . ALA A 1 82 ? 11.652 2.302 -21.823 1.00 86.56 82 ALA A O 1
ATOM 628 N N . THR A 1 83 ? 13.102 3.297 -23.189 1.00 80.12 83 THR A N 1
ATOM 629 C CA . THR A 1 83 ? 13.678 2.052 -23.737 1.00 80.12 83 THR A CA 1
ATOM 630 C C . THR A 1 83 ? 14.909 1.534 -22.986 1.00 80.12 83 THR A C 1
ATOM 632 O O . THR A 1 83 ? 15.611 0.646 -23.472 1.00 80.12 83 THR A O 1
ATOM 635 N N . SER A 1 84 ? 15.218 2.075 -21.801 1.00 89.00 84 SER A N 1
ATOM 636 C CA . SER A 1 84 ? 16.375 1.603 -21.030 1.00 89.00 84 SER A CA 1
ATOM 637 C C . SER A 1 84 ? 16.124 0.194 -20.466 1.00 89.00 84 SER A C 1
ATOM 639 O O . SER A 1 84 ? 15.071 -0.020 -19.858 1.00 89.00 84 SER A O 1
ATOM 641 N N . PRO A 1 85 ? 17.103 -0.734 -20.544 1.00 87.62 85 PRO A N 1
ATOM 642 C CA . PRO A 1 85 ? 16.990 -2.089 -19.992 1.00 87.62 85 PRO A CA 1
ATOM 643 C C . PRO A 1 85 ? 16.683 -2.154 -18.491 1.00 87.62 85 PRO A C 1
ATOM 645 O O . PRO A 1 85 ? 16.241 -3.184 -17.996 1.00 87.62 85 PRO A O 1
ATOM 648 N N . THR A 1 86 ? 16.940 -1.072 -17.753 1.00 88.38 86 THR A N 1
ATOM 649 C CA . THR A 1 86 ? 16.715 -0.986 -16.302 1.00 88.38 86 THR A CA 1
ATOM 650 C C . THR A 1 86 ? 15.386 -0.335 -15.925 1.00 88.38 86 THR A C 1
ATOM 652 O O . THR A 1 86 ? 15.114 -0.156 -14.740 1.00 88.38 86 THR A O 1
ATOM 655 N N . THR A 1 87 ? 14.570 0.070 -16.901 1.00 90.38 87 THR A N 1
ATOM 656 C CA . THR A 1 87 ? 13.234 0.618 -16.628 1.00 90.38 87 THR A CA 1
ATOM 657 C C . THR A 1 87 ? 12.309 -0.476 -16.115 1.00 90.38 87 THR A C 1
ATOM 659 O O . THR A 1 87 ? 12.359 -1.610 -16.593 1.00 90.38 87 THR A O 1
ATOM 662 N N . SER A 1 88 ? 11.432 -0.129 -15.170 1.00 91.69 88 SER A N 1
ATOM 663 C CA . SER A 1 88 ? 10.466 -1.065 -14.583 1.00 91.69 88 SER A CA 1
ATOM 664 C C . SER A 1 88 ? 9.647 -1.791 -15.655 1.00 91.69 88 SER A C 1
ATOM 666 O O . SER A 1 88 ? 9.508 -3.007 -15.583 1.00 91.69 88 SER A O 1
ATOM 668 N N . VAL A 1 89 ? 9.188 -1.077 -16.692 1.00 91.94 89 VAL A N 1
ATOM 669 C CA . VAL A 1 89 ? 8.435 -1.666 -17.811 1.00 91.94 89 VAL A CA 1
ATOM 670 C C . VAL A 1 89 ? 9.248 -2.712 -18.563 1.00 91.94 89 VAL A C 1
ATOM 672 O O . VAL A 1 89 ? 8.764 -3.821 -18.763 1.00 91.94 89 VAL A O 1
ATOM 675 N N . THR A 1 90 ? 10.488 -2.392 -18.946 1.00 91.31 90 THR A N 1
ATOM 676 C CA . THR A 1 90 ? 11.339 -3.328 -19.697 1.00 91.31 90 THR A CA 1
ATOM 677 C C . THR A 1 90 ? 11.682 -4.556 -18.860 1.00 91.31 90 THR A C 1
ATOM 679 O O . THR A 1 90 ? 11.679 -5.675 -19.369 1.00 91.31 90 THR A O 1
ATOM 682 N N . LEU A 1 91 ? 11.945 -4.375 -17.562 1.00 92.75 91 LEU A N 1
ATOM 683 C CA . LEU A 1 91 ? 12.187 -5.492 -16.650 1.00 92.75 91 LEU A CA 1
ATOM 684 C C . LEU A 1 91 ? 10.970 -6.422 -16.585 1.00 92.75 91 LEU A C 1
ATOM 686 O O . LEU A 1 91 ? 11.144 -7.636 -16.678 1.00 92.75 91 LEU A O 1
ATOM 690 N N . LEU A 1 92 ? 9.757 -5.870 -16.477 1.00 92.31 92 LEU A N 1
ATOM 691 C CA . LEU A 1 92 ? 8.520 -6.651 -16.423 1.00 92.31 92 LEU A CA 1
ATOM 692 C C . LEU A 1 92 ? 8.214 -7.361 -17.744 1.00 92.31 92 LEU A C 1
ATOM 694 O O . LEU A 1 92 ? 7.988 -8.568 -17.728 1.00 92.31 92 LEU A O 1
ATOM 698 N N . SER A 1 93 ? 8.272 -6.652 -18.876 1.00 91.25 93 SER A N 1
ATOM 699 C CA . SER A 1 93 ? 7.939 -7.216 -20.193 1.00 91.25 93 SER A CA 1
ATOM 700 C C . SER A 1 93 ? 8.915 -8.301 -20.646 1.00 91.25 93 SER A C 1
ATOM 702 O O . SER A 1 93 ? 8.536 -9.234 -21.348 1.00 91.25 93 SER A O 1
ATOM 704 N N . THR A 1 94 ? 10.178 -8.217 -20.218 1.00 92.00 94 THR A N 1
ATOM 705 C CA . THR A 1 94 ? 11.205 -9.221 -20.539 1.00 92.00 94 THR A CA 1
ATOM 706 C C . THR A 1 94 ? 11.354 -10.309 -19.476 1.00 92.00 94 THR A C 1
ATOM 708 O O . THR A 1 94 ? 12.121 -11.250 -19.677 1.00 92.00 94 THR A O 1
ATOM 711 N N . GLY A 1 95 ? 10.666 -10.193 -18.335 1.00 91.94 95 GLY A N 1
ATOM 712 C CA . GLY A 1 95 ? 10.842 -11.107 -17.203 1.00 91.94 95 GLY A CA 1
ATOM 713 C C . GLY A 1 95 ? 12.228 -11.026 -16.550 1.00 91.94 95 GLY A C 1
ATOM 714 O O . GLY A 1 95 ? 12.659 -11.974 -15.895 1.00 91.94 95 GLY A O 1
ATOM 715 N N . SER A 1 96 ? 12.947 -9.913 -16.720 1.00 93.44 96 SER A N 1
ATOM 716 C CA . SER A 1 96 ? 14.321 -9.714 -16.234 1.00 93.44 96 SER A CA 1
ATOM 717 C C . SER A 1 96 ? 14.377 -9.367 -14.738 1.00 93.44 96 SER A C 1
ATOM 719 O O . SER A 1 96 ? 15.051 -8.424 -14.327 1.00 93.44 96 SER A O 1
ATOM 721 N N . TYR A 1 97 ? 13.661 -10.114 -13.898 1.00 92.88 97 TYR A N 1
ATOM 722 C CA . TYR A 1 97 ? 13.589 -9.889 -12.454 1.00 92.88 97 TYR A CA 1
ATOM 723 C C . TYR A 1 97 ? 13.519 -11.199 -11.658 1.00 92.88 97 TYR A C 1
ATOM 725 O O . TYR A 1 97 ? 13.237 -12.274 -12.181 1.00 92.88 97 TYR A O 1
ATOM 733 N N . ASN A 1 98 ? 13.775 -11.106 -10.355 1.00 92.94 98 ASN A N 1
ATOM 734 C CA . ASN A 1 98 ? 13.576 -12.180 -9.384 1.00 92.94 98 ASN A CA 1
ATOM 735 C C . ASN A 1 98 ? 12.925 -11.622 -8.106 1.00 92.94 98 ASN A C 1
ATOM 737 O O . ASN A 1 98 ? 12.605 -10.439 -8.037 1.00 92.94 98 ASN A O 1
ATOM 741 N N . SER A 1 99 ? 12.754 -12.452 -7.075 1.00 90.69 99 SER A N 1
ATOM 742 C CA . SER A 1 99 ? 12.122 -12.048 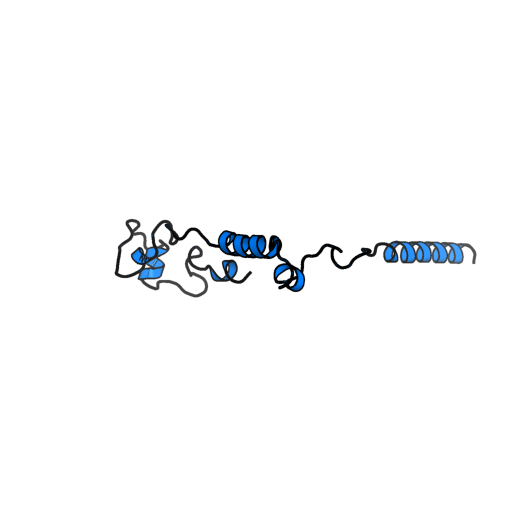-5.808 1.00 90.69 99 SER A CA 1
ATOM 743 C C . SER A 1 99 ? 12.844 -10.923 -5.052 1.00 90.69 99 SER A C 1
ATOM 745 O O . SER A 1 99 ? 12.259 -10.333 -4.155 1.00 90.69 99 SER A O 1
ATOM 747 N N . TYR A 1 100 ? 14.111 -10.649 -5.366 1.00 90.25 100 TYR A N 1
ATOM 748 C CA . TYR A 1 100 ? 14.907 -9.573 -4.767 1.00 90.25 100 TYR A CA 1
ATOM 749 C C . TYR A 1 100 ? 15.000 -8.331 -5.666 1.00 90.25 100 TYR A C 1
ATOM 751 O O . TYR A 1 100 ? 15.227 -7.230 -5.175 1.00 90.25 100 TYR A O 1
ATOM 759 N N . THR A 1 101 ? 14.848 -8.495 -6.983 1.00 90.56 101 THR A N 1
ATOM 760 C CA . THR A 1 101 ? 15.009 -7.419 -7.978 1.00 90.56 101 THR A CA 1
ATOM 761 C C . THR A 1 101 ? 13.703 -7.036 -8.673 1.00 90.56 101 THR A C 1
ATOM 763 O O . THR A 1 101 ? 13.738 -6.381 -9.714 1.00 90.56 101 THR A O 1
ATOM 766 N N . PHE A 1 102 ? 12.557 -7.465 -8.139 1.00 90.75 102 PHE A N 1
ATOM 767 C CA . PHE A 1 102 ? 11.246 -7.092 -8.659 1.00 90.75 102 PHE A CA 1
ATOM 768 C C . PHE A 1 102 ? 11.063 -5.564 -8.582 1.00 90.75 102 PHE A C 1
ATOM 770 O O . PHE A 1 102 ? 11.414 -4.972 -7.556 1.00 90.75 102 PHE A O 1
ATOM 777 N N .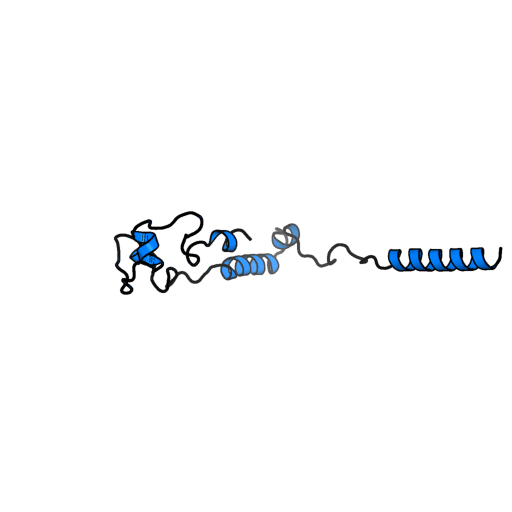 PRO A 1 103 ? 10.540 -4.900 -9.630 1.00 90.12 103 PRO A N 1
ATOM 778 C CA . PRO A 1 103 ? 10.326 -3.457 -9.600 1.00 90.12 103 PRO A CA 1
ATOM 779 C C . PRO A 1 103 ? 9.431 -3.032 -8.430 1.00 90.12 103 PRO A C 1
ATOM 781 O O . PRO A 1 103 ? 8.272 -3.434 -8.342 1.00 90.12 103 PRO A O 1
ATOM 784 N N . GLY A 1 104 ? 9.964 -2.194 -7.536 1.00 85.25 104 GLY A N 1
ATOM 785 C CA . GLY A 1 104 ? 9.285 -1.819 -6.290 1.00 85.25 104 GLY A CA 1
ATOM 786 C C . GLY A 1 104 ? 7.948 -1.100 -6.490 1.00 85.25 104 GLY A C 1
ATOM 787 O O . GLY A 1 104 ? 7.055 -1.232 -5.660 1.00 85.25 104 GLY A O 1
ATOM 788 N N . ASP A 1 105 ? 7.771 -0.394 -7.610 1.00 79.69 105 ASP A N 1
ATOM 789 C CA . ASP A 1 105 ? 6.497 0.261 -7.928 1.00 79.69 105 ASP A CA 1
ATOM 790 C C . ASP A 1 105 ? 5.353 -0.752 -8.126 1.00 79.69 105 ASP A C 1
ATOM 792 O O . ASP A 1 105 ? 4.195 -0.465 -7.785 1.00 79.69 105 ASP A O 1
ATOM 796 N N . GLU A 1 106 ? 5.703 -1.961 -8.586 1.00 86.12 106 GLU A N 1
ATOM 797 C CA . GLU A 1 106 ? 4.783 -3.071 -8.810 1.00 86.12 106 GLU A CA 1
ATOM 798 C C . GLU A 1 106 ? 4.741 -4.084 -7.661 1.00 86.12 106 GLU A C 1
ATOM 800 O O . GLU A 1 106 ? 3.744 -4.797 -7.530 1.00 86.12 106 GLU A O 1
ATOM 805 N N . ASP A 1 107 ? 5.736 -4.112 -6.767 1.00 87.56 107 ASP A N 1
ATOM 806 C CA . ASP A 1 107 ? 5.634 -4.870 -5.515 1.00 87.56 107 ASP A CA 1
ATOM 807 C C . ASP A 1 107 ? 4.696 -4.150 -4.532 1.00 87.56 107 ASP A C 1
ATOM 809 O O . ASP A 1 107 ? 5.090 -3.404 -3.637 1.00 87.56 107 ASP A O 1
ATOM 813 N N . SER A 1 108 ? 3.394 -4.338 -4.738 1.00 84.31 108 SER A N 1
ATOM 814 C CA . SER A 1 108 ? 2.347 -3.721 -3.919 1.00 84.31 108 SER A CA 1
ATOM 815 C C . SER A 1 108 ? 1.814 -4.638 -2.817 1.00 84.31 108 SER A C 1
ATOM 817 O O . SER A 1 108 ? 0.822 -4.292 -2.174 1.00 84.31 108 SER A O 1
ATOM 819 N N . TRP A 1 109 ? 2.451 -5.787 -2.561 1.00 88.12 109 TRP A N 1
ATOM 820 C CA . TRP A 1 109 ? 1.970 -6.744 -1.561 1.00 88.12 109 TRP A CA 1
ATOM 821 C C . TRP A 1 109 ? 1.875 -6.108 -0.170 1.00 88.12 109 TRP A C 1
ATOM 823 O O . TRP A 1 109 ? 0.814 -6.116 0.455 1.00 88.12 109 TRP A O 1
ATOM 833 N N . ALA A 1 110 ? 2.959 -5.470 0.275 1.00 88.12 110 ALA A N 1
ATOM 834 C CA . ALA A 1 110 ? 3.019 -4.791 1.570 1.00 88.12 110 ALA A CA 1
ATOM 835 C C . ALA A 1 110 ? 2.037 -3.611 1.684 1.00 88.12 110 ALA A C 1
ATOM 837 O O . ALA A 1 110 ? 1.654 -3.220 2.784 1.00 88.12 110 ALA A O 1
ATOM 838 N N . TYR A 1 111 ? 1.619 -3.031 0.555 1.00 86.56 111 TYR A N 1
ATOM 839 C CA . TYR A 1 111 ? 0.627 -1.962 0.542 1.00 86.56 111 TYR A CA 1
ATOM 840 C C . TYR A 1 111 ? -0.798 -2.499 0.738 1.00 86.56 111 TYR A C 1
ATOM 842 O O . TYR A 1 111 ? -1.571 -1.915 1.498 1.00 86.56 111 TYR A O 1
ATOM 850 N N . TYR A 1 112 ? -1.148 -3.603 0.070 1.00 87.38 112 TYR A N 1
ATOM 851 C CA . TYR A 1 112 ? -2.503 -4.162 0.113 1.00 87.38 112 T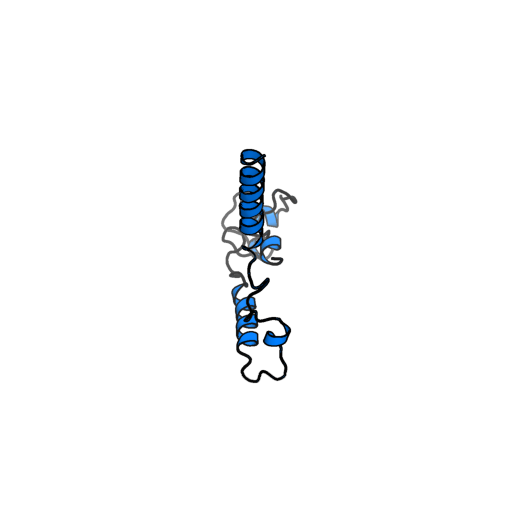YR A CA 1
ATOM 852 C C . TYR A 1 112 ? -2.776 -5.031 1.346 1.00 87.38 112 TYR A C 1
ATOM 854 O O . TYR A 1 112 ? -3.923 -5.109 1.781 1.00 87.38 112 TYR A O 1
ATOM 862 N N . TYR A 1 113 ? -1.744 -5.638 1.936 1.00 89.25 113 TYR A N 1
ATOM 863 C CA . TYR A 1 113 ? -1.858 -6.532 3.095 1.00 89.25 113 TYR A CA 1
ATOM 864 C C . TYR A 1 113 ? -1.219 -5.936 4.359 1.00 89.25 113 TYR A C 1
ATOM 866 O O . TYR A 1 113 ? -0.350 -6.552 4.976 1.00 89.25 113 TYR A O 1
ATOM 874 N N . GLN A 1 114 ? -1.646 -4.721 4.716 1.00 80.56 114 GLN A N 1
ATOM 875 C CA . GLN A 1 114 ? -1.299 -4.057 5.983 1.00 80.56 114 GLN A CA 1
ATOM 876 C C . GLN A 1 114 ? -2.074 -4.616 7.175 1.00 80.56 114 GLN A C 1
ATOM 878 O O . GLN A 1 114 ? -3.289 -4.874 7.014 1.00 80.56 114 GLN A O 1
#

Foldseek 3Di:
DVVVVVVVVVVVVVVVVVVVPDDPDPDPPPDQDPCNQPPPPPPVNPSVVVVVVVVVVLDDDQQLLFQRHHQCCLPPNHNDPDPDCLGSSNCSNVVVDDPVRHPPSPPCVVSVPD

pLDDT: mean 87.84, std 6.55, range [60.88, 96.81]

Radius of gyration: 28.76 Å; chains: 1; bounding box: 50×19×89 Å